Protein AF-A0A952L855-F1 (afdb_monomer)

Secondary structure (DSSP, 8-state):
----------------HHHHHHHS-EEEEEEEEETTEEEEE-HHHHHHHHHHHHHHHHHT--EEEEEEETTEEEEEEESTTS-EEEEEEEEPTTS-HHHHHHHHT--

Radius of gyration: 21.62 Å; Cα contacts (8 Å, |Δi|>4): 143; chains: 1; bounding box: 66×48×40 Å

Nearest PDB structures (foldseek):
  5luv-assembly1_B  TM=2.200E-01  e=5.259E-01  Pseudomonas putida W619
  7xho-assembly1_L  TM=2.714E-01  e=9.058E+00  Homo sapiens
  1sg1-assembly1_A  TM=3.228E-01  e=6.299E+00  Homo sapiens

Foldseek 3Di:
DDDDDDDDDDDPPDDPVVVVVLQPWAFQWKWKDFPPDIFIAGPVQLVVVVVVLVVQAVVQHWDWDWGQGLVGIDTGTHGNPGDMDMDTDTDDNPDDSVVVCVVRNND

pLDDT: mean 80.69, std 20.87, range [35.34, 97.5]

Structure (mmCIF, N/CA/C/O backbone):
data_AF-A0A952L855-F1
#
_entry.id   AF-A0A952L855-F1
#
loop_
_atom_site.group_PDB
_atom_site.id
_atom_site.type_symbol
_atom_site.label_atom_id
_atom_site.label_alt_id
_atom_site.label_comp_id
_atom_site.label_asym_id
_atom_site.label_entity_id
_atom_site.label_seq_id
_atom_site.pdbx_PDB_ins_code
_atom_site.Cartn_x
_atom_site.Cartn_y
_atom_site.Cartn_z
_atom_site.occupancy
_atom_site.B_iso_or_equiv
_atom_site.auth_seq_id
_atom_site.auth_comp_id
_atom_site.auth_asym_id
_atom_site.auth_atom_id
_atom_site.pdbx_PDB_model_num
ATOM 1 N N . MET A 1 1 ? 54.865 35.580 22.130 1.00 39.72 1 MET A N 1
ATOM 2 C CA . MET A 1 1 ? 53.897 36.447 21.428 1.00 39.72 1 MET A CA 1
ATOM 3 C C . MET A 1 1 ? 53.488 35.703 20.165 1.00 39.72 1 MET A C 1
ATOM 5 O O . MET A 1 1 ? 54.350 35.112 19.534 1.00 39.72 1 MET A O 1
ATOM 9 N N . THR A 1 2 ? 52.181 35.589 19.968 1.00 42.78 2 THR A N 1
ATOM 10 C CA . THR A 1 2 ? 51.387 34.710 19.085 1.00 42.78 2 THR A CA 1
ATOM 11 C C . THR A 1 2 ? 51.776 34.672 17.607 1.00 42.78 2 THR A C 1
ATOM 13 O O . THR A 1 2 ? 52.097 35.717 17.067 1.00 42.78 2 THR A O 1
ATOM 16 N N . ASP A 1 3 ? 51.615 33.505 16.963 1.00 39.91 3 ASP A N 1
ATOM 17 C CA . ASP A 1 3 ? 50.810 33.371 15.732 1.00 39.91 3 ASP A CA 1
ATOM 18 C C . ASP A 1 3 ? 50.535 31.889 15.394 1.00 39.91 3 ASP A C 1
ATOM 20 O O . ASP A 1 3 ? 51.389 31.149 14.906 1.00 39.91 3 ASP A O 1
ATOM 24 N N . THR A 1 4 ? 49.312 31.441 15.683 1.00 44.19 4 THR A N 1
ATOM 25 C CA . THR A 1 4 ? 48.739 30.157 15.251 1.00 44.19 4 THR A CA 1
ATOM 26 C C . THR A 1 4 ? 48.067 30.339 13.891 1.00 44.19 4 THR A C 1
ATOM 28 O O . THR A 1 4 ? 47.041 31.011 13.793 1.00 44.19 4 THR A O 1
ATOM 31 N N . ARG A 1 5 ? 48.629 29.735 12.836 1.00 41.69 5 ARG A N 1
ATOM 32 C CA . ARG A 1 5 ? 48.062 29.744 11.479 1.00 41.69 5 ARG A CA 1
ATOM 33 C C . ARG A 1 5 ? 46.912 28.736 11.360 1.00 41.69 5 ARG A C 1
ATOM 35 O O . ARG A 1 5 ? 47.130 27.532 11.350 1.00 41.69 5 ARG A O 1
ATOM 42 N N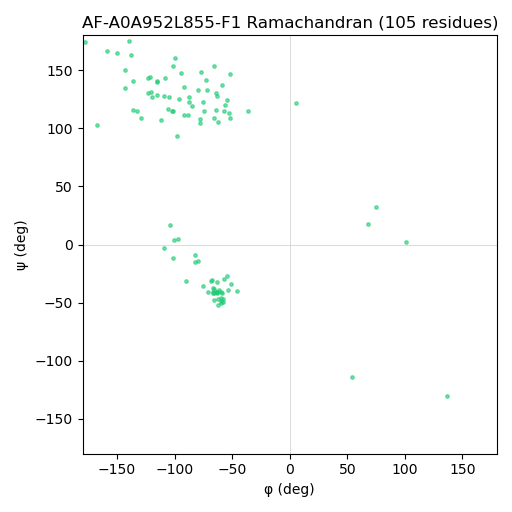 . THR A 1 6 ? 45.713 29.303 11.277 1.00 40.47 6 THR A N 1
ATOM 43 C CA . THR A 1 6 ? 44.464 28.870 10.635 1.00 40.47 6 THR A CA 1
ATOM 44 C C . THR A 1 6 ? 44.394 27.470 10.012 1.00 40.47 6 THR A C 1
ATOM 46 O O . THR A 1 6 ? 45.080 27.139 9.048 1.00 40.47 6 THR A O 1
ATOM 49 N N . THR A 1 7 ? 43.420 26.730 10.536 1.00 39.84 7 THR A N 1
ATOM 50 C CA . THR A 1 7 ? 42.704 25.553 10.038 1.00 39.84 7 THR A CA 1
ATOM 51 C C . THR A 1 7 ? 42.447 25.572 8.524 1.00 39.84 7 THR A C 1
ATOM 53 O O . THR A 1 7 ? 41.662 26.379 8.033 1.00 39.84 7 THR A O 1
ATOM 56 N N . GLY A 1 8 ? 43.054 24.640 7.788 1.00 35.34 8 GLY A N 1
ATOM 57 C CA . GLY A 1 8 ? 42.632 24.262 6.439 1.00 35.34 8 GLY A CA 1
ATOM 58 C C . GLY A 1 8 ? 41.777 23.001 6.512 1.00 35.34 8 GLY A C 1
ATOM 59 O O . GLY A 1 8 ? 42.317 21.899 6.542 1.00 35.34 8 GLY A O 1
ATOM 60 N N . ALA A 1 9 ? 40.456 23.154 6.593 1.00 40.25 9 ALA A N 1
ATOM 61 C CA . ALA A 1 9 ? 39.537 22.047 6.349 1.00 40.25 9 ALA A CA 1
ATOM 62 C C . ALA A 1 9 ? 39.544 21.736 4.837 1.00 40.25 9 ALA A C 1
ATOM 64 O O . ALA A 1 9 ? 39.477 22.679 4.042 1.00 40.25 9 ALA A O 1
ATOM 65 N N . PRO A 1 10 ? 39.650 20.465 4.410 1.00 43.94 10 PRO A N 1
ATOM 66 C CA . PRO A 1 10 ? 39.556 20.126 2.999 1.00 43.94 10 PRO A CA 1
ATOM 67 C C . PRO A 1 10 ? 38.149 20.465 2.500 1.00 43.94 10 PRO A C 1
ATOM 69 O O . PRO A 1 10 ? 37.155 20.110 3.134 1.00 43.94 10 PRO A O 1
ATOM 72 N N . SER A 1 11 ? 38.085 21.186 1.377 1.00 41.12 11 SER A N 1
ATOM 73 C CA . SER A 1 11 ? 36.852 21.398 0.621 1.00 41.12 11 SER A CA 1
ATOM 74 C C . SER A 1 11 ? 36.223 20.040 0.342 1.00 41.12 11 SER A C 1
ATOM 76 O O . SER A 1 11 ? 36.791 19.237 -0.393 1.00 41.12 11 SER A O 1
ATOM 78 N N . ALA A 1 12 ? 35.067 19.784 0.948 1.00 45.28 12 ALA A N 1
ATOM 79 C CA . ALA A 1 12 ? 34.160 18.773 0.447 1.00 45.28 12 ALA A CA 1
ATOM 80 C C . ALA A 1 12 ? 33.736 19.245 -0.947 1.00 45.28 12 ALA A C 1
ATOM 82 O O . ALA A 1 12 ? 33.008 20.232 -1.069 1.00 45.28 12 ALA A O 1
ATOM 83 N N . GLU A 1 13 ? 34.271 18.604 -1.985 1.00 39.66 13 GLU A N 1
ATOM 84 C CA . GLU A 1 13 ? 33.765 18.733 -3.346 1.00 39.66 13 GLU A CA 1
ATOM 85 C C . GLU A 1 13 ? 32.261 18.457 -3.295 1.00 39.66 13 GLU A C 1
ATOM 87 O O . GLU A 1 13 ? 31.815 17.348 -2.999 1.00 39.66 13 GLU A O 1
ATOM 92 N N . ALA A 1 14 ? 31.473 19.514 -3.477 1.00 52.19 14 ALA A N 1
ATOM 93 C CA . ALA A 1 14 ? 30.035 19.407 -3.588 1.00 52.19 14 ALA A CA 1
ATOM 94 C C . ALA A 1 14 ? 29.745 18.638 -4.878 1.00 52.19 14 ALA A C 1
ATOM 96 O O . ALA A 1 14 ? 29.980 19.148 -5.974 1.00 52.19 14 ALA A O 1
ATOM 97 N N . ILE A 1 15 ? 29.285 17.396 -4.725 1.00 52.81 15 ILE A N 1
ATOM 98 C CA . ILE A 1 15 ? 28.844 16.550 -5.833 1.00 52.81 15 ILE A CA 1
ATOM 99 C C . ILE A 1 15 ? 27.781 17.3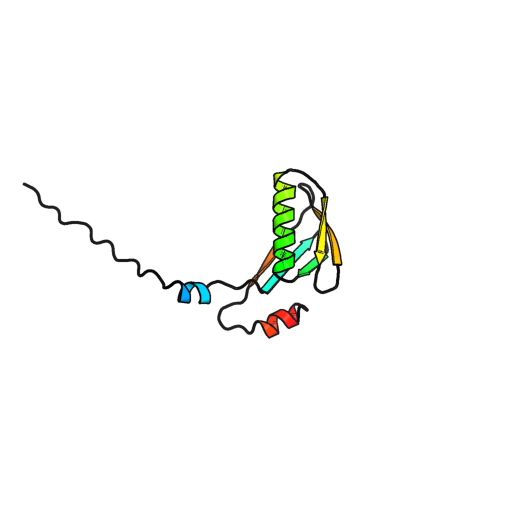42 -6.616 1.00 52.81 15 ILE A C 1
ATOM 101 O O . ILE A 1 15 ? 26.814 17.809 -6.002 1.00 52.81 15 ILE A O 1
ATOM 105 N N . PRO A 1 16 ? 27.947 17.549 -7.933 1.00 48.78 16 PRO A N 1
ATOM 106 C CA . PRO A 1 16 ? 27.001 18.320 -8.728 1.00 48.78 16 PRO A CA 1
ATOM 107 C C . PRO A 1 16 ? 25.601 17.689 -8.664 1.00 48.78 16 PRO A C 1
ATOM 109 O O . PRO A 1 16 ? 25.450 16.475 -8.770 1.00 48.78 16 PRO A O 1
ATOM 112 N N . GLU A 1 17 ? 24.556 18.510 -8.513 1.00 49.09 17 GLU A N 1
ATOM 113 C CA . GLU A 1 17 ? 23.158 18.057 -8.357 1.00 49.09 17 GLU A CA 1
ATOM 114 C C . GLU A 1 17 ? 22.692 17.122 -9.487 1.00 49.09 17 GLU A C 1
ATOM 116 O O . GLU A 1 17 ? 21.843 16.261 -9.272 1.00 49.09 17 GLU A O 1
ATOM 121 N N . SER A 1 18 ? 23.282 17.237 -10.681 1.00 47.06 18 SER A N 1
ATOM 122 C CA . SER A 1 18 ? 23.045 16.334 -11.811 1.00 47.06 18 SER A CA 1
ATOM 123 C C . SER A 1 18 ? 23.595 14.918 -11.598 1.00 47.06 18 SER A C 1
ATOM 125 O O . SER A 1 18 ? 22.998 13.965 -12.092 1.00 47.06 18 SER A O 1
ATOM 127 N N . GLU A 1 19 ? 24.697 14.759 -10.858 1.00 44.53 19 GLU A N 1
ATOM 128 C CA . GLU A 1 19 ? 25.189 13.444 -10.424 1.00 44.53 19 GLU A CA 1
ATOM 129 C C . GLU A 1 19 ? 24.334 12.897 -9.277 1.00 44.53 19 GLU A C 1
ATOM 131 O O . GLU A 1 19 ? 24.015 11.714 -9.274 1.00 44.53 19 GLU A O 1
ATOM 136 N N . VAL A 1 20 ? 23.846 13.751 -8.369 1.00 50.44 20 VAL A N 1
ATOM 137 C CA . VAL A 1 20 ? 22.906 13.339 -7.307 1.00 50.44 20 VAL A CA 1
ATOM 138 C C . VAL A 1 20 ? 21.558 12.886 -7.889 1.00 50.44 20 VAL A C 1
ATOM 140 O O . VAL A 1 20 ? 20.993 11.898 -7.429 1.00 50.44 20 VAL A O 1
ATOM 143 N N . ALA A 1 21 ? 21.060 13.544 -8.938 1.00 47.03 21 ALA A N 1
ATOM 144 C CA . ALA A 1 21 ? 19.820 13.170 -9.623 1.00 47.03 21 ALA A CA 1
ATOM 145 C C . ALA A 1 21 ? 19.917 11.824 -10.368 1.00 47.03 21 ALA A C 1
ATOM 147 O O . ALA A 1 21 ? 18.924 11.107 -10.471 1.00 47.03 21 ALA A O 1
ATOM 148 N N . GLY A 1 22 ? 21.106 11.461 -10.865 1.00 44.75 22 GLY A N 1
ATOM 149 C CA . GLY A 1 22 ? 21.384 10.130 -11.424 1.00 44.75 22 GLY A CA 1
ATOM 150 C C . GLY A 1 22 ? 21.652 9.048 -10.368 1.00 44.75 22 GLY A C 1
ATOM 151 O O . GLY A 1 22 ? 21.631 7.864 -10.694 1.00 44.75 22 GLY A O 1
ATOM 152 N N . LEU A 1 23 ? 21.892 9.453 -9.116 1.00 46.09 23 LEU A N 1
ATOM 153 C CA . LEU A 1 23 ? 22.143 8.587 -7.959 1.00 46.09 23 LEU A CA 1
ATOM 154 C C . LEU A 1 23 ? 20.916 8.428 -7.047 1.00 46.09 23 LEU A C 1
ATOM 156 O O . LEU A 1 23 ? 20.928 7.572 -6.164 1.00 46.09 23 LEU A O 1
ATOM 160 N N . SER A 1 24 ? 19.860 9.230 -7.227 1.00 54.59 24 SER A N 1
ATOM 161 C CA . SER A 1 24 ? 18.619 9.055 -6.475 1.00 54.59 24 SER A CA 1
ATOM 162 C C . SER A 1 24 ? 17.870 7.844 -7.018 1.00 54.59 24 SER A C 1
ATOM 164 O O . SER A 1 24 ? 17.431 7.842 -8.171 1.00 54.59 24 SER A O 1
ATOM 166 N N . ALA A 1 25 ? 17.737 6.816 -6.188 1.00 64.88 25 ALA A N 1
ATOM 167 C CA . ALA A 1 25 ? 16.962 5.635 -6.509 1.00 64.88 25 ALA A CA 1
ATOM 168 C C . ALA A 1 25 ? 15.524 6.061 -6.857 1.00 64.88 25 ALA A C 1
ATOM 170 O O . ALA A 1 25 ? 14.847 6.742 -6.084 1.00 64.88 25 ALA A O 1
ATOM 171 N N . LYS A 1 26 ? 15.074 5.746 -8.073 1.00 81.75 26 LYS A N 1
ATOM 172 C CA . LYS A 1 26 ? 13.733 6.105 -8.534 1.00 81.75 26 LYS A CA 1
ATOM 173 C C . LYS A 1 26 ? 12.762 5.033 -8.062 1.00 81.75 26 LYS A C 1
ATOM 175 O O . LYS A 1 26 ? 12.858 3.879 -8.477 1.00 81.75 26 LYS A O 1
ATOM 180 N N . THR A 1 27 ? 11.785 5.417 -7.246 1.00 87.44 27 THR A N 1
ATOM 181 C CA . THR A 1 27 ? 10.702 4.517 -6.839 1.00 87.44 27 THR A CA 1
ATOM 182 C C . THR A 1 27 ? 9.870 4.117 -8.061 1.00 87.44 27 THR A C 1
ATOM 184 O O . THR A 1 27 ? 9.222 4.945 -8.704 1.00 87.44 27 THR A O 1
ATOM 187 N N . LEU A 1 28 ? 9.885 2.828 -8.391 1.00 90.75 28 LEU A N 1
ATOM 188 C CA . LEU A 1 28 ? 9.158 2.214 -9.502 1.00 90.75 28 LEU A CA 1
ATOM 189 C C . LEU A 1 28 ? 7.766 1.734 -9.101 1.00 90.75 28 LEU A C 1
ATOM 191 O O . LEU A 1 28 ? 6.853 1.737 -9.926 1.00 90.75 28 LEU A O 1
ATOM 195 N N . ALA A 1 29 ? 7.591 1.317 -7.849 1.00 93.44 29 ALA A N 1
ATOM 196 C CA . ALA A 1 29 ? 6.323 0.826 -7.325 1.00 93.44 29 ALA A CA 1
ATOM 197 C C . ALA A 1 29 ? 6.283 0.913 -5.799 1.00 93.44 29 ALA A C 1
ATOM 199 O O . ALA A 1 29 ? 7.313 1.066 -5.151 1.00 93.44 29 ALA A O 1
ATOM 200 N N . HIS A 1 30 ? 5.088 0.762 -5.234 1.00 95.81 30 HIS A N 1
ATOM 201 C CA . HIS A 1 30 ? 4.923 0.479 -3.811 1.00 95.81 30 HIS A CA 1
ATOM 202 C C . HIS A 1 30 ? 4.303 -0.902 -3.623 1.00 95.81 30 HIS A C 1
ATOM 204 O O . HIS A 1 30 ? 3.371 -1.281 -4.344 1.00 95.81 30 HIS A O 1
ATOM 210 N N . VAL A 1 31 ? 4.797 -1.629 -2.626 1.00 96.56 31 VAL A N 1
ATOM 211 C CA . VAL A 1 31 ? 4.232 -2.890 -2.152 1.00 96.56 31 VAL A CA 1
ATOM 212 C C . VAL A 1 31 ? 3.530 -2.623 -0.828 1.00 96.56 31 VAL A C 1
ATOM 214 O O . VAL A 1 31 ? 4.144 -2.214 0.149 1.00 96.56 31 VAL A O 1
ATOM 217 N N . ILE A 1 32 ? 2.217 -2.829 -0.799 1.00 96.81 32 ILE A N 1
ATOM 218 C CA . ILE A 1 32 ? 1.390 -2.640 0.387 1.00 96.81 32 ILE A CA 1
ATOM 219 C C . ILE A 1 32 ? 1.086 -4.003 0.988 1.00 96.81 32 ILE A C 1
ATOM 221 O O . ILE A 1 32 ? 0.339 -4.796 0.408 1.00 96.81 32 ILE A O 1
ATOM 225 N N . HIS A 1 33 ? 1.596 -4.242 2.187 1.00 97.31 33 HIS A N 1
ATOM 226 C CA . HIS A 1 33 ? 1.230 -5.383 3.009 1.00 97.31 33 HIS A CA 1
ATOM 227 C C . HIS A 1 33 ? 0.076 -4.992 3.927 1.00 97.31 33 HIS A C 1
ATOM 229 O O . HIS A 1 33 ? 0.218 -4.192 4.853 1.00 97.31 33 HIS A O 1
ATOM 235 N N . TYR A 1 34 ? -1.092 -5.572 3.665 1.00 96.56 34 TYR A N 1
ATOM 236 C CA . TYR A 1 34 ? -2.309 -5.301 4.413 1.00 96.56 34 TYR A CA 1
ATOM 237 C C . TYR A 1 34 ? -2.957 -6.610 4.858 1.00 96.56 34 TYR A C 1
ATOM 239 O O . TYR A 1 34 ? -3.527 -7.368 4.063 1.00 96.56 34 TYR A O 1
ATOM 247 N N . ARG A 1 35 ? -2.894 -6.879 6.166 1.00 91.50 35 ARG A N 1
ATOM 248 C CA . ARG A 1 35 ? -3.322 -8.152 6.765 1.00 91.50 35 ARG A CA 1
ATOM 249 C C . ARG A 1 35 ? -2.623 -9.344 6.090 1.00 91.50 35 ARG A C 1
ATOM 251 O O . ARG A 1 35 ? -1.419 -9.496 6.218 1.00 91.50 35 ARG A O 1
ATOM 258 N N . ARG A 1 36 ? -3.372 -10.204 5.391 1.00 92.50 36 ARG A N 1
ATOM 259 C CA . ARG A 1 36 ? -2.862 -11.386 4.666 1.00 92.50 36 ARG A CA 1
ATOM 260 C C . ARG A 1 36 ? -2.806 -11.166 3.150 1.00 92.50 36 ARG A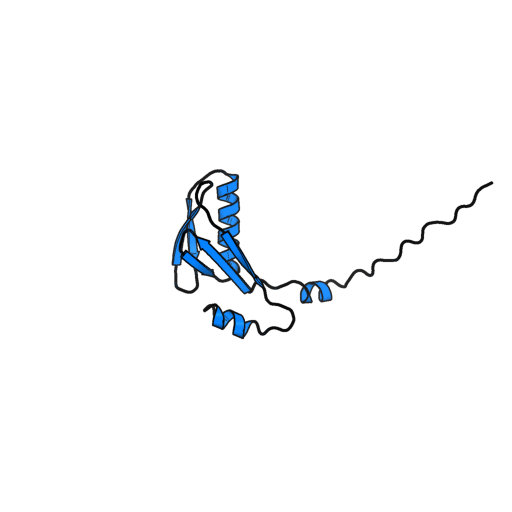 C 1
ATOM 262 O O . ARG A 1 36 ? -2.804 -12.132 2.394 1.00 92.50 36 ARG A O 1
ATOM 269 N N . LYS A 1 37 ? -2.866 -9.909 2.705 1.00 95.81 37 LYS A N 1
ATOM 270 C CA . LYS A 1 37 ? -2.869 -9.529 1.293 1.00 95.81 37 LYS A CA 1
ATOM 271 C C . LYS A 1 37 ? -1.694 -8.607 1.001 1.00 95.81 37 LYS A C 1
ATOM 273 O O . LYS A 1 37 ? -1.341 -7.767 1.826 1.00 95.81 37 LYS A O 1
ATOM 278 N N . THR A 1 38 ? -1.142 -8.765 -0.193 1.00 96.38 38 THR A N 1
ATOM 279 C CA . THR A 1 38 ? -0.087 -7.910 -0.731 1.00 96.38 38 THR A CA 1
ATOM 280 C C . THR A 1 38 ? -0.610 -7.266 -2.002 1.00 96.38 38 THR A C 1
ATOM 282 O O . THR A 1 38 ? -1.088 -7.968 -2.893 1.00 96.38 38 THR A O 1
ATOM 285 N N . TYR A 1 39 ? -0.526 -5.945 -2.077 1.00 96.81 39 TYR A N 1
ATOM 286 C CA . TYR A 1 39 ? -0.908 -5.175 -3.253 1.00 96.81 39 TYR A CA 1
ATOM 287 C C . TYR A 1 39 ? 0.321 -4.499 -3.832 1.00 96.81 39 TYR A C 1
ATOM 289 O O . TYR A 1 39 ? 1.163 -4.005 -3.093 1.00 96.81 39 TYR A O 1
ATOM 297 N N . VAL A 1 40 ? 0.410 -4.461 -5.155 1.00 96.75 40 VAL A N 1
ATOM 298 C CA . VAL A 1 40 ? 1.479 -3.759 -5.862 1.00 96.75 40 VAL A CA 1
ATOM 299 C C . VAL A 1 40 ? 0.845 -2.631 -6.647 1.00 96.75 40 VAL A C 1
ATOM 301 O O . VAL A 1 40 ? -0.129 -2.859 -7.367 1.00 96.75 40 VAL A O 1
ATOM 304 N N . THR A 1 41 ? 1.366 -1.422 -6.493 1.00 96.19 41 THR A N 1
ATOM 305 C CA . THR A 1 41 ? 0.800 -0.242 -7.139 1.00 96.19 41 THR A CA 1
ATOM 306 C C . THR A 1 41 ? 1.861 0.689 -7.705 1.00 96.19 41 THR A C 1
ATOM 308 O O . THR A 1 41 ? 3.038 0.620 -7.345 1.00 96.19 41 THR A O 1
ATOM 311 N N . LYS A 1 42 ? 1.421 1.580 -8.593 1.00 94.19 42 LYS A N 1
ATOM 312 C CA . LYS A 1 42 ? 2.250 2.634 -9.169 1.00 94.19 42 LYS A CA 1
ATOM 313 C C . LYS A 1 42 ? 2.675 3.636 -8.086 1.00 94.19 42 LYS A C 1
ATOM 315 O O . LYS A 1 42 ? 1.938 3.838 -7.119 1.00 94.19 42 LYS A O 1
ATOM 320 N N . PRO A 1 43 ? 3.814 4.327 -8.260 1.00 93.69 43 PRO A N 1
ATOM 321 C CA . PRO A 1 43 ? 4.321 5.270 -7.267 1.00 93.69 43 PRO A CA 1
ATOM 322 C C . PRO A 1 43 ? 3.305 6.341 -6.854 1.00 93.69 43 PRO A C 1
ATOM 324 O O . PRO A 1 43 ? 3.183 6.639 -5.670 1.00 93.69 43 PRO A O 1
ATOM 327 N N . SER A 1 44 ? 2.520 6.870 -7.800 1.00 93.12 44 SER A N 1
ATOM 328 C CA . SER A 1 44 ? 1.496 7.891 -7.532 1.00 93.12 44 SER A CA 1
ATOM 329 C C . SER A 1 44 ? 0.451 7.441 -6.507 1.00 93.12 44 SER A C 1
ATOM 331 O O . SER A 1 44 ? 0.155 8.169 -5.560 1.00 93.12 44 SER A O 1
ATOM 333 N N . GLU A 1 45 ? -0.073 6.229 -6.676 1.00 94.88 45 GLU A N 1
ATOM 334 C CA . GLU A 1 45 ? -1.096 5.641 -5.810 1.00 94.88 45 GLU A CA 1
ATOM 335 C C . GLU A 1 45 ? -0.517 5.267 -4.442 1.00 94.88 45 GLU A C 1
ATOM 337 O O . GLU A 1 45 ? -1.130 5.528 -3.406 1.00 94.88 45 GLU A O 1
ATOM 342 N N . GLY A 1 46 ? 0.700 4.711 -4.428 1.00 94.25 46 GLY A N 1
ATOM 343 C CA . GLY A 1 46 ? 1.422 4.384 -3.199 1.00 94.25 46 GLY A CA 1
ATOM 344 C C . GLY A 1 46 ? 1.673 5.617 -2.332 1.00 94.25 46 GLY A C 1
ATOM 345 O O . GLY A 1 46 ? 1.347 5.617 -1.143 1.00 94.25 46 GLY A O 1
ATOM 346 N N . TYR A 1 47 ? 2.140 6.715 -2.934 1.00 94.62 47 TYR A N 1
ATOM 347 C CA . TYR A 1 47 ? 2.332 7.978 -2.221 1.00 94.62 47 TYR A CA 1
ATOM 348 C C . TYR A 1 47 ? 1.016 8.604 -1.748 1.00 94.62 47 TYR A C 1
ATOM 350 O O . TYR A 1 47 ? 0.976 9.183 -0.658 1.00 94.62 47 TYR A O 1
ATOM 358 N N . ALA A 1 48 ? -0.062 8.503 -2.531 1.00 94.75 48 ALA A N 1
ATOM 359 C CA . ALA A 1 48 ? -1.381 8.979 -2.118 1.00 94.75 48 ALA A CA 1
ATOM 360 C C . ALA A 1 48 ? -1.884 8.223 -0.875 1.00 94.75 48 ALA A C 1
ATOM 362 O O . ALA A 1 48 ? -2.288 8.853 0.110 1.00 94.75 48 ALA A O 1
ATOM 363 N N . LEU A 1 49 ? -1.771 6.890 -0.878 1.00 95.75 49 LEU A N 1
ATOM 364 C CA . LEU A 1 49 ? -2.092 6.050 0.275 1.00 95.75 49 LEU A CA 1
ATOM 365 C C . LEU A 1 49 ? -1.228 6.416 1.486 1.00 95.75 49 LEU A C 1
ATOM 367 O O . LEU A 1 49 ? -1.760 6.649 2.569 1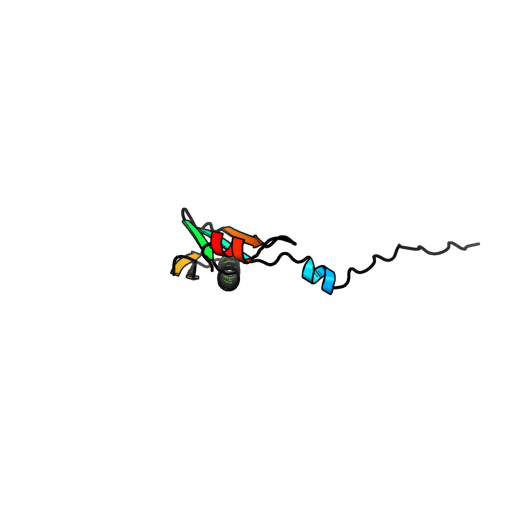.00 95.75 49 LEU A O 1
ATOM 371 N N . LEU A 1 50 ? 0.091 6.507 1.313 1.00 95.12 50 LEU A N 1
ATOM 372 C CA . LEU A 1 50 ? 1.035 6.779 2.396 1.00 95.12 50 LEU A CA 1
ATOM 373 C C . LEU A 1 50 ? 0.778 8.137 3.066 1.00 95.12 50 LEU A C 1
ATOM 375 O O . LEU A 1 50 ? 0.820 8.238 4.295 1.00 95.12 50 LEU A O 1
ATOM 379 N N . LYS A 1 51 ? 0.427 9.171 2.290 1.00 95.56 51 LYS A N 1
ATOM 380 C CA . LYS A 1 51 ? -0.023 10.461 2.837 1.00 95.56 51 LYS A CA 1
ATOM 381 C C . LYS A 1 51 ? -1.270 10.294 3.704 1.00 95.56 51 LYS A C 1
ATOM 383 O O . LYS A 1 51 ? -1.286 10.778 4.834 1.00 95.56 51 LYS A O 1
ATOM 388 N N . ARG A 1 52 ? -2.289 9.581 3.212 1.00 95.94 52 ARG A N 1
ATOM 389 C CA . ARG A 1 52 ? -3.541 9.376 3.954 1.00 95.94 52 ARG A CA 1
ATOM 390 C C . ARG A 1 52 ? -3.328 8.549 5.222 1.00 95.94 52 ARG A C 1
ATOM 392 O O . ARG A 1 52 ? -3.857 8.920 6.264 1.00 95.94 52 ARG A O 1
ATOM 399 N N . VAL A 1 53 ? -2.511 7.496 5.159 1.00 95.56 53 VAL A N 1
ATOM 400 C CA . VAL A 1 53 ? -2.123 6.682 6.323 1.00 95.56 53 VAL A CA 1
ATOM 401 C C . VAL A 1 53 ? -1.466 7.550 7.389 1.00 95.56 53 VAL A C 1
ATOM 403 O O . VAL A 1 53 ? -1.897 7.528 8.538 1.00 95.56 53 VAL A O 1
ATOM 406 N N . ARG A 1 54 ? -0.477 8.373 7.018 1.00 95.62 54 ARG A N 1
ATOM 407 C CA . ARG A 1 54 ? 0.192 9.279 7.965 1.00 95.62 54 ARG A CA 1
ATOM 408 C C . ARG A 1 54 ? -0.785 10.253 8.624 1.00 95.62 54 ARG A C 1
ATOM 410 O O . ARG A 1 54 ? -0.687 10.460 9.829 1.00 95.62 54 ARG A O 1
ATOM 417 N N . THR A 1 55 ? -1.726 10.819 7.868 1.00 96.88 55 THR A N 1
ATOM 418 C CA . THR A 1 55 ? -2.770 11.698 8.420 1.00 96.88 55 THR A CA 1
ATOM 419 C C . THR A 1 55 ? -3.658 10.960 9.421 1.00 96.88 55 THR A C 1
ATOM 421 O O . THR A 1 55 ? -3.780 11.403 10.555 1.00 96.88 55 THR A O 1
ATOM 424 N N . LEU A 1 56 ? -4.213 9.804 9.049 1.00 96.50 56 LEU A N 1
ATOM 425 C CA . LEU A 1 56 ? -5.127 9.048 9.915 1.00 96.50 56 LEU A CA 1
ATOM 426 C C . LEU A 1 56 ? -4.448 8.572 11.206 1.00 96.50 56 LEU A C 1
ATOM 428 O O . LEU A 1 56 ? -5.031 8.671 12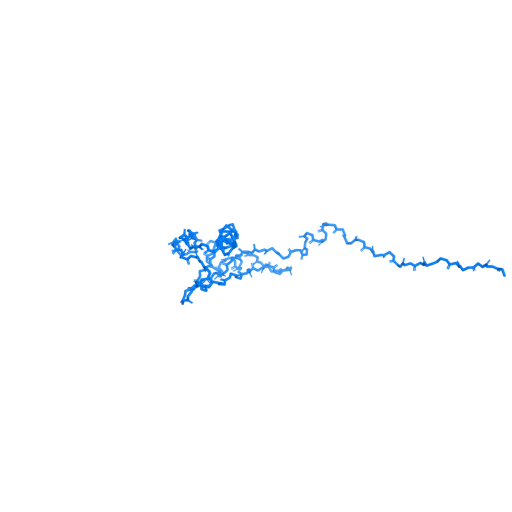.284 1.00 96.50 56 LEU A O 1
ATOM 432 N N . LEU A 1 57 ? -3.196 8.111 11.116 1.00 93.75 57 LEU A N 1
ATOM 433 C CA . LEU A 1 57 ? -2.416 7.708 12.288 1.00 93.75 57 LEU A CA 1
ATOM 434 C C . LEU A 1 57 ? -2.085 8.895 13.197 1.00 93.75 57 LEU A C 1
ATOM 436 O O . LEU A 1 57 ? -2.174 8.761 14.415 1.00 93.75 57 LEU A O 1
ATOM 440 N N . ARG A 1 58 ? -1.738 10.054 12.622 1.00 96.38 58 ARG A N 1
ATOM 441 C CA . ARG A 1 58 ? -1.489 11.286 13.384 1.00 96.38 58 ARG A CA 1
ATOM 442 C C . ARG A 1 58 ? -2.744 11.769 14.110 1.00 96.38 58 ARG A C 1
ATOM 444 O O . ARG A 1 58 ? -2.648 12.194 15.256 1.00 96.38 58 ARG A O 1
ATOM 451 N N . ASP A 1 59 ? -3.893 11.688 13.450 1.00 96.38 59 ASP A N 1
ATOM 452 C CA . ASP A 1 59 ? -5.174 12.153 13.988 1.00 96.38 59 ASP A CA 1
ATOM 453 C C . ASP A 1 59 ? -5.831 11.113 14.915 1.00 96.38 59 ASP A C 1
ATOM 455 O O . ASP A 1 59 ? -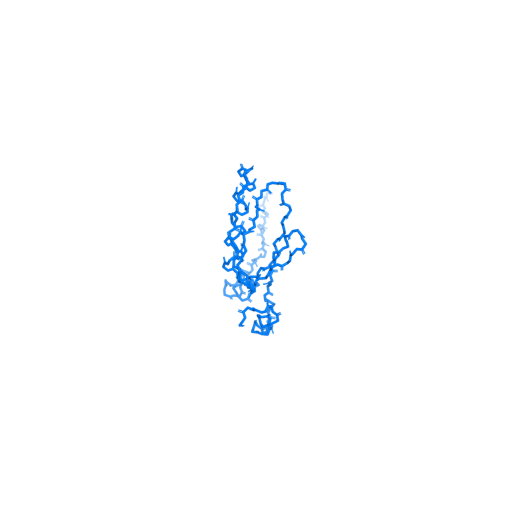6.837 11.401 15.560 1.00 96.38 59 ASP A O 1
ATOM 459 N N . GLY A 1 60 ? -5.289 9.892 14.981 1.00 96.50 60 GLY A N 1
ATOM 460 C CA . GLY A 1 60 ? -5.854 8.789 15.759 1.00 96.50 60 GLY A CA 1
ATOM 461 C C . GLY A 1 60 ? -7.191 8.270 15.218 1.00 96.50 60 GLY A C 1
ATOM 462 O O . GLY A 1 60 ? -7.931 7.604 15.941 1.00 96.50 60 GLY A O 1
ATOM 463 N N . THR A 1 61 ? -7.524 8.577 13.962 1.00 97.25 61 THR A N 1
ATOM 464 C CA . THR A 1 61 ? -8.816 8.253 13.345 1.00 97.25 61 THR A CA 1
ATOM 465 C C . THR A 1 61 ? -8.729 7.004 12.473 1.00 97.25 61 THR A C 1
ATOM 467 O O . THR A 1 61 ? -7.650 6.561 12.083 1.00 97.25 61 THR A O 1
ATOM 470 N N . THR A 1 62 ? -9.883 6.392 12.200 1.00 97.50 62 THR A N 1
ATOM 471 C CA . THR A 1 62 ? -9.989 5.236 11.303 1.00 97.50 62 THR A CA 1
ATOM 472 C C . THR A 1 62 ? -10.924 5.560 10.149 1.00 97.50 62 THR A C 1
ATOM 474 O O . THR A 1 62 ? -12.026 6.047 10.385 1.00 97.50 62 THR A O 1
ATOM 477 N N . ASP A 1 63 ? -10.496 5.276 8.921 1.00 97.50 63 ASP A N 1
ATOM 478 C CA . ASP A 1 63 ? -11.264 5.560 7.704 1.00 97.50 63 ASP A CA 1
ATOM 479 C C . ASP A 1 63 ? -10.958 4.539 6.591 1.00 97.50 63 ASP A C 1
ATOM 481 O O . ASP A 1 63 ? -9.977 3.790 6.667 1.00 97.50 63 ASP A O 1
ATOM 485 N N . LEU A 1 64 ? -11.800 4.497 5.556 1.00 97.44 64 LEU A N 1
ATOM 486 C CA . LEU A 1 64 ? -11.570 3.719 4.341 1.00 97.44 64 LEU A CA 1
ATOM 487 C C . LEU A 1 64 ? -10.758 4.541 3.336 1.00 97.44 64 LEU A C 1
ATOM 489 O O . LEU A 1 64 ? -11.166 5.614 2.899 1.00 97.44 64 LEU A O 1
ATOM 493 N N . VAL A 1 65 ? -9.612 4.005 2.924 1.00 97.25 65 VAL A N 1
ATOM 494 C CA . VAL A 1 65 ? -8.718 4.628 1.946 1.00 97.25 65 VAL A CA 1
ATOM 495 C C . VAL A 1 65 ? -8.766 3.837 0.639 1.00 97.25 65 VAL A C 1
ATOM 497 O O . VAL A 1 65 ? -8.592 2.614 0.671 1.00 97.25 65 VAL A O 1
ATOM 500 N N . PRO A 1 66 ? -9.014 4.494 -0.508 1.00 97.19 66 PRO A N 1
ATOM 501 C CA . PRO A 1 66 ? -8.998 3.821 -1.794 1.00 97.19 66 PRO A CA 1
ATOM 502 C C . PRO A 1 66 ? -7.559 3.495 -2.198 1.00 97.19 66 PRO A C 1
ATOM 504 O O . PRO A 1 66 ? -6.650 4.299 -1.996 1.00 97.19 66 PRO A O 1
ATOM 507 N N . LEU A 1 67 ? -7.364 2.330 -2.806 1.00 97.38 67 LEU A N 1
ATOM 508 C CA . LEU A 1 67 ? -6.100 1.930 -3.404 1.00 97.38 67 LEU A CA 1
ATOM 509 C C . LEU A 1 67 ? -6.367 1.293 -4.766 1.00 97.38 67 LEU A C 1
ATOM 511 O O . LEU A 1 67 ? -6.959 0.214 -4.857 1.00 97.38 67 LEU A O 1
ATOM 515 N N . VAL A 1 68 ? -5.881 1.940 -5.822 1.00 96.56 68 VAL A N 1
ATOM 516 C CA . VAL A 1 68 ? -5.709 1.299 -7.128 1.00 96.56 68 VAL A CA 1
ATOM 517 C C . VAL A 1 68 ? -4.422 0.478 -7.071 1.00 96.56 68 VAL A C 1
ATOM 519 O O . VAL A 1 68 ? -3.403 0.958 -6.582 1.00 96.56 68 VAL A O 1
ATOM 522 N N . HIS A 1 69 ? -4.454 -0.766 -7.531 1.00 95.50 69 HIS A N 1
ATOM 523 C CA . HIS A 1 69 ? -3.309 -1.675 -7.593 1.00 95.50 69 HIS A CA 1
ATOM 524 C C . HIS A 1 69 ? -3.334 -2.460 -8.909 1.00 95.50 69 HIS A C 1
ATOM 526 O O . HIS A 1 69 ? -4.286 -2.361 -9.679 1.00 95.50 69 HIS A O 1
ATOM 532 N N . ARG A 1 70 ? -2.297 -3.262 -9.174 1.00 93.06 70 ARG A N 1
ATOM 533 C CA . ARG A 1 70 ? -2.128 -3.986 -10.447 1.00 93.06 70 ARG A CA 1
ATOM 534 C C . ARG A 1 70 ? -3.353 -4.803 -10.899 1.00 93.06 70 ARG A C 1
ATOM 536 O O . ARG A 1 70 ? -3.600 -4.910 -12.090 1.00 93.06 70 ARG A O 1
ATOM 543 N N . ASP A 1 71 ? -4.115 -5.367 -9.956 1.00 92.19 71 ASP A N 1
ATOM 544 C CA . ASP A 1 71 ? -5.240 -6.273 -10.244 1.00 92.19 71 ASP A CA 1
ATOM 545 C C . ASP A 1 71 ? -6.606 -5.563 -10.143 1.00 92.19 71 ASP A C 1
ATOM 547 O O . ASP A 1 71 ? -7.647 -6.209 -10.255 1.00 92.19 71 ASP A O 1
ATOM 551 N N . GLY A 1 72 ? -6.627 -4.247 -9.899 1.00 94.94 72 GLY A N 1
ATOM 552 C CA . GLY A 1 72 ? -7.856 -3.463 -9.817 1.00 94.94 72 GLY A CA 1
ATOM 553 C C . GLY A 1 72 ? -7.863 -2.472 -8.660 1.00 94.94 72 GLY A C 1
ATOM 554 O O . GLY A 1 72 ? -6.952 -1.664 -8.495 1.00 94.94 72 GLY A O 1
ATOM 555 N N . PHE A 1 73 ? -8.940 -2.487 -7.885 1.00 96.31 73 PHE A N 1
ATOM 556 C CA . PHE A 1 73 ? -9.227 -1.469 -6.884 1.00 96.31 73 PHE A CA 1
ATOM 557 C C . PHE A 1 73 ? -9.715 -2.100 -5.582 1.00 96.31 73 PHE A C 1
ATOM 559 O O . PHE A 1 73 ? -10.507 -3.045 -5.593 1.00 96.31 73 PHE A O 1
ATOM 566 N N . VAL A 1 74 ? -9.277 -1.547 -4.452 1.00 97.38 74 VAL A N 1
ATOM 567 C CA . VAL A 1 74 ? -9.678 -2.002 -3.121 1.00 97.38 74 VAL A CA 1
ATOM 568 C C . VAL A 1 74 ? -9.829 -0.830 -2.153 1.00 97.38 74 VAL A C 1
ATOM 570 O O . VAL A 1 74 ? -9.127 0.173 -2.251 1.00 97.38 74 VAL A O 1
ATOM 573 N N . TRP A 1 75 ? -10.725 -0.981 -1.179 1.00 97.38 75 TRP A N 1
ATOM 574 C CA . TRP A 1 75 ? -10.801 -0.107 -0.010 1.00 97.38 75 TRP A CA 1
ATOM 575 C C . TRP A 1 75 ? -10.050 -0.739 1.162 1.00 97.38 75 TRP A C 1
ATOM 577 O O . TRP A 1 75 ? -10.338 -1.874 1.554 1.00 97.38 75 TRP A O 1
ATOM 587 N N . LEU A 1 76 ? -9.101 -0.005 1.737 1.00 96.94 76 LEU A N 1
ATOM 588 C CA . LEU A 1 76 ? -8.352 -0.419 2.921 1.00 96.94 76 LEU A CA 1
ATOM 589 C C . LEU A 1 76 ? -8.854 0.358 4.134 1.00 96.94 76 LEU A C 1
ATOM 591 O O . LEU A 1 76 ? -8.874 1.583 4.114 1.00 96.94 76 LEU A O 1
ATOM 595 N N . ALA A 1 77 ? -9.233 -0.340 5.202 1.00 97.31 77 ALA A N 1
ATOM 596 C CA . ALA A 1 77 ? -9.478 0.317 6.479 1.00 97.31 77 ALA A CA 1
ATOM 597 C C . ALA A 1 77 ? -8.126 0.673 7.101 1.00 97.31 77 ALA A C 1
ATOM 599 O O . ALA A 1 77 ? -7.290 -0.202 7.304 1.00 97.31 77 ALA A O 1
ATOM 600 N N . VAL A 1 78 ? -7.902 1.946 7.393 1.00 96.88 78 VAL A N 1
ATOM 601 C CA . VAL A 1 78 ? -6.637 2.449 7.929 1.00 96.88 78 VAL A CA 1
ATOM 602 C C . VAL A 1 78 ? -6.917 3.159 9.237 1.00 96.88 78 VAL A C 1
ATOM 604 O O . VAL A 1 78 ? -7.801 4.004 9.291 1.00 96.88 78 VAL A O 1
ATOM 607 N N . GLY A 1 79 ? -6.158 2.823 10.276 1.00 95.44 79 GLY A N 1
ATOM 608 C CA . GLY A 1 79 ? -6.259 3.445 11.590 1.00 95.44 79 GLY A CA 1
ATOM 609 C C . GLY A 1 79 ? -5.215 2.891 12.564 1.00 95.44 79 GLY A C 1
ATOM 610 O O . GLY A 1 79 ? -4.519 1.932 12.221 1.00 95.44 79 GLY A O 1
ATOM 611 N N . PRO A 1 80 ? -5.107 3.451 13.783 1.00 94.56 80 PRO A N 1
ATOM 612 C CA . PRO A 1 80 ? -4.034 3.132 14.733 1.00 94.56 80 PRO A CA 1
ATOM 613 C C . PRO A 1 80 ? -3.921 1.653 15.119 1.00 94.56 80 PRO A C 1
ATOM 615 O O . PRO A 1 80 ? -2.835 1.171 15.424 1.00 94.56 80 PRO A O 1
ATOM 618 N N . SER A 1 81 ? -5.037 0.923 15.108 1.00 93.88 81 SER A N 1
ATOM 619 C CA . SER A 1 81 ? -5.108 -0.495 15.480 1.00 93.88 81 SER A CA 1
ATOM 620 C C . SER A 1 81 ? -5.050 -1.454 14.287 1.00 93.88 81 SER A C 1
ATOM 622 O O . SER A 1 81 ? -5.207 -2.663 14.470 1.00 93.88 81 SER A O 1
ATOM 624 N N . ILE A 1 82 ? -4.849 -0.948 13.065 1.00 94.50 82 ILE A N 1
ATOM 625 C CA . ILE A 1 82 ? -4.857 -1.754 11.842 1.00 94.50 82 ILE A CA 1
ATOM 626 C C . ILE A 1 82 ? -3.437 -1.809 11.261 1.00 94.50 82 ILE A C 1
ATOM 628 O O . ILE A 1 82 ? -2.978 -0.818 10.695 1.00 94.50 82 ILE A O 1
ATOM 632 N N . PRO A 1 83 ? -2.740 -2.959 11.354 1.00 93.56 83 PRO A N 1
ATOM 633 C CA . PRO A 1 83 ? -1.396 -3.095 10.807 1.00 93.56 83 PRO A CA 1
ATOM 634 C C . PRO A 1 83 ? -1.375 -2.929 9.285 1.00 93.56 83 PRO A C 1
ATOM 636 O O . PRO A 1 83 ? -2.098 -3.624 8.561 1.00 93.56 83 PRO A O 1
ATOM 639 N N . ILE A 1 84 ? -0.505 -2.040 8.817 1.00 95.19 84 ILE A N 1
ATOM 640 C CA . ILE A 1 84 ? -0.204 -1.810 7.406 1.00 95.19 84 ILE A CA 1
ATOM 641 C C . ILE A 1 84 ? 1.292 -1.516 7.268 1.00 95.19 84 ILE A C 1
ATOM 643 O O . ILE A 1 84 ? 1.841 -0.741 8.050 1.00 95.19 84 ILE A O 1
ATOM 647 N N . ALA A 1 85 ? 1.942 -2.140 6.291 1.00 95.00 85 ALA A N 1
ATOM 648 C CA . ALA A 1 85 ? 3.309 -1.815 5.893 1.00 95.00 85 ALA A CA 1
ATOM 649 C C . ALA A 1 85 ? 3.323 -1.452 4.408 1.00 95.00 85 ALA A C 1
ATOM 651 O O . ALA A 1 85 ? 2.544 -1.997 3.620 1.00 95.00 85 ALA A O 1
ATOM 652 N N . ILE A 1 86 ? 4.156 -0.481 4.054 1.00 94.44 86 ILE A N 1
ATOM 653 C CA . ILE A 1 86 ? 4.290 0.031 2.695 1.00 94.44 86 ILE A CA 1
ATOM 654 C C . ILE A 1 86 ? 5.783 0.095 2.407 1.00 94.44 86 ILE A C 1
ATOM 656 O O . ILE A 1 86 ? 6.482 0.883 3.041 1.00 94.44 86 ILE A O 1
ATOM 660 N N . ASP A 1 87 ? 6.227 -0.717 1.458 1.00 94.50 87 ASP A N 1
ATOM 661 C CA . ASP A 1 87 ? 7.616 -0.790 1.022 1.00 94.50 87 ASP A CA 1
ATOM 662 C C . ASP A 1 87 ? 7.754 -0.173 -0.372 1.00 94.50 87 ASP A C 1
ATOM 664 O O . ASP A 1 87 ? 6.867 -0.310 -1.224 1.00 94.50 87 ASP A O 1
ATOM 668 N N . GLU A 1 88 ? 8.865 0.517 -0.606 1.00 92.94 88 GLU A N 1
ATOM 669 C CA . GLU A 1 88 ? 9.197 1.103 -1.902 1.00 92.94 88 GLU A CA 1
ATOM 670 C C . GLU A 1 88 ? 10.034 0.111 -2.717 1.00 92.94 88 GLU A C 1
ATOM 672 O O . GLU A 1 88 ? 10.940 -0.541 -2.201 1.00 92.94 88 GLU A O 1
ATOM 677 N N . VAL A 1 89 ? 9.704 -0.033 -4.001 1.00 89.75 89 VAL A N 1
ATOM 678 C CA . VAL A 1 89 ? 10.537 -0.761 -4.961 1.00 89.75 89 VAL A CA 1
ATOM 679 C C . VAL A 1 89 ? 11.285 0.271 -5.771 1.00 89.75 89 VAL A C 1
ATOM 681 O O . VAL A 1 89 ? 10.664 1.028 -6.514 1.00 89.75 89 VAL A O 1
ATOM 684 N N . GLU A 1 90 ? 12.600 0.290 -5.640 1.00 86.88 90 GLU A N 1
ATOM 685 C CA . GLU A 1 90 ? 13.472 1.250 -6.304 1.00 86.88 90 GLU A CA 1
ATOM 686 C C . GLU A 1 90 ? 14.163 0.629 -7.527 1.00 86.88 90 GLU A C 1
ATOM 688 O O . GLU A 1 90 ? 14.336 -0.589 -7.618 1.00 86.88 90 GLU A O 1
ATOM 693 N N . SER A 1 91 ? 14.532 1.467 -8.497 1.00 80.06 91 SER A N 1
ATOM 694 C CA . SER A 1 91 ? 15.453 1.089 -9.570 1.00 80.06 91 SER A CA 1
ATOM 695 C C . SER A 1 91 ? 16.900 1.326 -9.134 1.00 80.06 91 SER A C 1
ATOM 697 O O . SER A 1 91 ? 17.256 2.458 -8.792 1.00 80.06 91 SER A O 1
ATOM 699 N N . ASP A 1 92 ? 17.749 0.306 -9.244 1.00 68.94 92 ASP A N 1
ATOM 700 C CA . ASP A 1 92 ? 19.198 0.473 -9.111 1.00 68.94 92 ASP A CA 1
ATOM 701 C C . ASP A 1 92 ? 19.803 1.089 -10.380 1.00 68.94 92 ASP A C 1
ATOM 703 O O . ASP A 1 92 ? 19.358 0.818 -11.503 1.00 68.94 92 ASP A O 1
ATOM 707 N N . ALA A 1 93 ? 20.875 1.868 -10.217 1.00 62.88 93 ALA A N 1
ATOM 708 C CA . ALA A 1 93 ? 21.630 2.410 -11.341 1.00 62.88 93 ALA A CA 1
ATOM 709 C C . ALA A 1 93 ? 22.142 1.269 -12.248 1.00 62.88 93 ALA A C 1
ATOM 711 O O . ALA A 1 93 ? 22.956 0.442 -11.837 1.00 62.88 93 ALA A O 1
ATOM 712 N N . GLY A 1 94 ? 21.646 1.219 -13.490 1.00 64.75 94 GLY A N 1
ATOM 713 C CA . GLY A 1 94 ? 22.028 0.220 -14.497 1.00 64.75 94 GLY A CA 1
ATOM 714 C C . GLY A 1 94 ? 21.044 -0.939 -14.709 1.00 64.75 94 GLY A C 1
ATOM 715 O O . GLY A 1 94 ? 21.330 -1.804 -15.537 1.00 64.75 94 GLY A O 1
ATOM 716 N N . HIS A 1 95 ? 19.895 -0.969 -14.022 1.00 66.5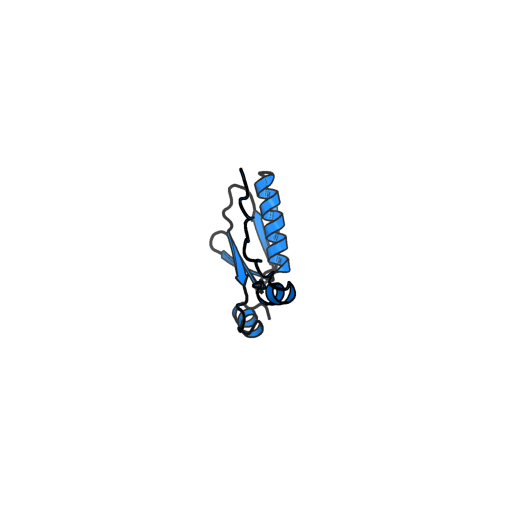6 95 HIS A N 1
ATOM 717 C CA . HIS A 1 95 ? 18.824 -1.942 -14.286 1.00 66.56 95 HIS A CA 1
ATOM 718 C C . HIS A 1 95 ? 17.749 -1.405 -15.247 1.00 66.56 95 HIS A C 1
ATOM 720 O O . HIS A 1 95 ? 17.440 -0.218 -15.262 1.00 66.56 95 HIS A O 1
ATOM 726 N N . ASP A 1 96 ? 17.161 -2.299 -16.053 1.00 78.25 96 ASP A N 1
ATOM 727 C CA . ASP A 1 96 ? 16.046 -1.966 -16.947 1.00 78.25 96 ASP A CA 1
ATOM 728 C C . ASP A 1 96 ? 14.723 -1.870 -16.167 1.00 78.25 96 ASP A C 1
ATOM 730 O O . ASP A 1 96 ? 14.111 -2.887 -15.814 1.00 78.25 96 ASP A O 1
ATOM 734 N N . ASP A 1 97 ? 14.264 -0.634 -15.945 1.00 82.31 97 ASP A N 1
ATOM 735 C CA . ASP A 1 97 ? 12.961 -0.292 -15.360 1.00 82.31 97 ASP A CA 1
ATOM 736 C C . ASP A 1 97 ? 11.814 -1.102 -15.984 1.00 82.31 97 ASP A C 1
ATOM 738 O O . ASP A 1 97 ? 10.908 -1.557 -15.279 1.00 82.31 97 ASP A O 1
ATOM 742 N N . LYS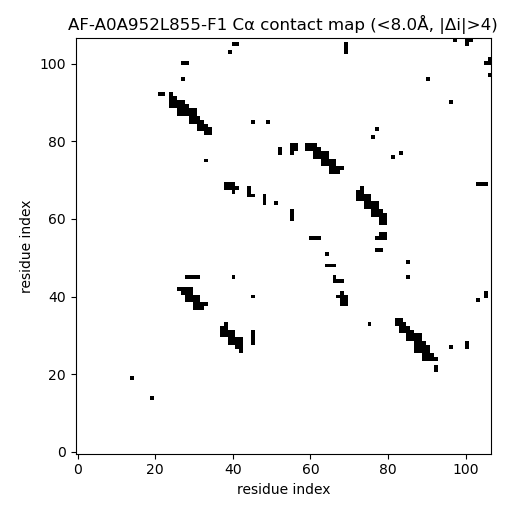 A 1 98 ? 11.844 -1.317 -17.307 1.00 80.94 98 LYS A N 1
ATOM 743 C CA . LYS A 1 98 ? 10.757 -1.975 -18.038 1.00 80.94 98 LYS A CA 1
ATOM 744 C C . LYS A 1 98 ? 10.616 -3.438 -17.638 1.00 80.94 98 LYS A C 1
ATOM 746 O O . LYS A 1 98 ? 9.503 -3.928 -17.435 1.00 80.94 98 LYS A O 1
ATOM 751 N N . HIS A 1 99 ? 11.735 -4.140 -17.484 1.00 81.56 99 HIS A N 1
ATOM 752 C CA . HIS A 1 99 ? 11.721 -5.524 -17.028 1.00 81.56 99 HIS A CA 1
ATOM 753 C C . HIS A 1 99 ? 11.153 -5.639 -15.604 1.00 81.56 99 HIS A C 1
ATOM 755 O O . HIS A 1 99 ? 10.348 -6.533 -15.325 1.00 81.56 99 HIS A O 1
ATOM 761 N N . THR A 1 100 ? 11.513 -4.709 -14.716 1.00 81.88 100 THR A N 1
ATOM 762 C CA . THR A 1 100 ? 10.995 -4.665 -13.342 1.00 81.88 100 THR A CA 1
ATOM 763 C C . THR A 1 100 ? 9.494 -4.377 -13.311 1.00 81.88 100 THR A C 1
ATOM 765 O O . THR A 1 100 ? 8.747 -5.123 -12.678 1.00 81.88 100 THR A O 1
ATOM 768 N N . LEU A 1 101 ? 9.015 -3.376 -14.054 1.00 84.56 101 LEU A N 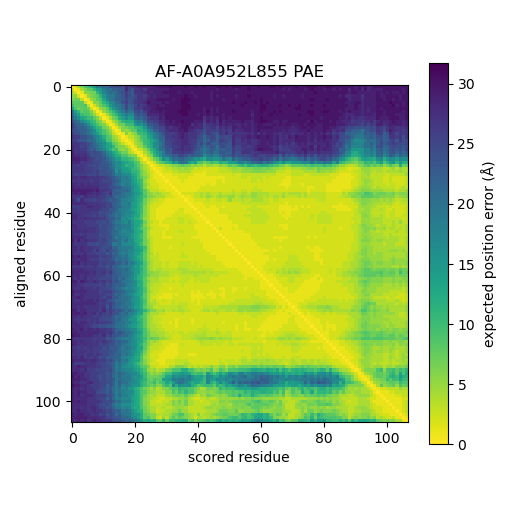1
ATOM 769 C CA . LEU A 1 101 ? 7.586 -3.051 -14.139 1.00 84.56 101 LEU A CA 1
ATOM 770 C C . LEU A 1 101 ? 6.754 -4.219 -14.684 1.00 84.56 101 LEU A C 1
ATOM 772 O O . LEU A 1 101 ? 5.703 -4.540 -14.123 1.00 84.56 101 LEU A O 1
ATOM 776 N N . LYS A 1 102 ? 7.260 -4.926 -15.701 1.00 85.62 102 LYS A N 1
ATOM 777 C CA . LYS A 1 102 ? 6.612 -6.127 -16.239 1.00 85.62 102 LYS A CA 1
ATOM 778 C C . LYS A 1 102 ? 6.527 -7.254 -15.206 1.00 85.62 102 LYS A C 1
ATOM 780 O O . LYS A 1 102 ? 5.487 -7.896 -15.090 1.00 85.62 102 LYS A O 1
ATOM 785 N N . ARG A 1 103 ? 7.586 -7.487 -14.418 1.00 85.50 103 ARG A N 1
ATOM 786 C CA . ARG A 1 103 ? 7.570 -8.474 -13.317 1.00 85.50 103 ARG A CA 1
ATOM 787 C C . ARG A 1 103 ? 6.564 -8.118 -12.224 1.00 85.50 103 ARG A C 1
ATOM 789 O O . ARG A 1 103 ? 6.006 -9.014 -11.594 1.00 85.50 103 ARG A O 1
ATOM 796 N N . LEU A 1 104 ? 6.344 -6.827 -12.000 1.00 83.69 104 LEU A N 1
ATOM 797 C CA . LEU A 1 104 ? 5.386 -6.312 -11.024 1.00 83.69 104 LEU A CA 1
ATOM 798 C C . LEU A 1 104 ? 3.941 -6.280 -11.555 1.00 83.69 104 LEU A C 1
ATOM 800 O O . LEU A 1 104 ? 3.011 -6.184 -10.752 1.00 83.69 104 LEU A O 1
ATOM 804 N N . GLY A 1 105 ? 3.747 -6.415 -12.872 1.00 83.56 105 GLY A N 1
ATOM 805 C CA . GLY A 1 105 ? 2.440 -6.342 -13.531 1.00 83.56 105 GLY A CA 1
ATOM 806 C C . GLY A 1 105 ? 1.899 -4.915 -13.640 1.00 83.56 105 GLY A C 1
ATOM 807 O O . GLY A 1 105 ? 0.697 -4.713 -13.512 1.00 83.56 105 GLY A O 1
ATOM 808 N N . LEU A 1 106 ? 2.784 -3.924 -13.789 1.00 82.25 106 LEU A N 1
ATOM 809 C CA . LEU A 1 106 ? 2.433 -2.497 -13.873 1.00 82.25 106 LEU A CA 1
ATOM 810 C C . LEU A 1 106 ? 2.621 -1.886 -15.278 1.00 82.25 106 LEU A C 1
ATOM 812 O O . LEU A 1 106 ? 2.321 -0.698 -15.443 1.00 82.25 106 LEU A O 1
ATOM 816 N N . ASP A 1 107 ? 3.124 -2.682 -16.231 1.00 75.94 107 ASP A N 1
ATOM 817 C CA . ASP A 1 107 ? 3.277 -2.385 -17.671 1.00 75.94 107 ASP A CA 1
ATOM 818 C C . ASP A 1 107 ? 2.054 -2.887 -18.457 1.00 75.94 107 ASP A C 1
ATOM 820 O O . ASP A 1 107 ? 1.674 -4.064 -18.241 1.00 75.94 107 ASP A O 1
#

Solvent-accessible surface area (backbone atoms only — not comparable to full-atom values): 6565 Å² total; per-residue (Å²): 135,91,86,85,85,76,89,79,76,80,81,76,79,75,76,53,67,70,58,51,62,69,64,52,64,47,66,65,25,22,41,38,42,47,85,96,44,77,43,43,21,50,43,72,50,38,52,53,42,52,53,51,49,53,50,29,48,73,70,64,37,73,50,78,42,74,43,64,34,58,93,46,76,49,75,42,75,40,26,78,88,46,76,69,49,76,46,76,38,62,47,59,90,90,62,64,63,65,62,53,33,50,76,65,48,75,107

Sequence (107 aa):
MTDTRTTGAPSAEAIPESEVAGLSAKTLAHVIHYRRKTYVTKPSEGYALLKRVRTLLRDGTTDLVPLVHRDGFVWLAVGPSIPIAIDEVESDAGHDDKHTLKRLGLD

Mean predicted aligned error: 11.65 Å